Protein AF-A0A7S0S731-F1 (afdb_monomer_lite)

Radius of gyration: 17.43 Å; chains: 1; bounding box: 41×37×45 Å

Organism: NCBI:txid81844

Sequence (140 aa):
MLDVTGAACHACGELSAGKKFNRCARCKMVSYCSKDCQVRSWKSAHKAECRSNHDFRNGDLVLIHDTTDLFGSDGMTTHEFREAHHDGMAVVAMVVQEVLERSGMWLLELDHGGEWGSAKVPAGKMRRLPPQPRTFNPNP

InterPro domains:
  IPR002893 Zinc finger, MYND-type [PF01753] (9-50)
  IPR002893 Zinc finger, MYND-type [PS01360] (9-50)
  IPR002893 Zinc finger, MYND-type [PS50865] (9-50)

Secondary structure (DSSP, 8-state):
---TTSSB-TTT--B-TTPPPEEPTTT-S-EESSHHHHHHHIIIIIHHH---TT---TT-EEEEP-GGGGS-TT--S-SSHHHH-TT---EEEEEEEE-STTT-EEEEEEEETTEEEEEEEEGGGEEEPPPPPTT-----

Foldseek 3Di:
DPPVAQQAAPQPRHGCPVPDWDADPFASRHTHNDPVSVVNCCVPPCVPVGHHQLPDDAFFKKKFFQCVPQDDDPDDDDPPVVVVCPDGDIFIWGFHDDPDPPDQWTWTWGDDPNDTDITIHHSVRITTHDDDPPPDPVDD

pLDDT: mean 71.44, std 19.42, range [28.2, 96.94]

Structure (mmCIF, N/CA/C/O backbone):
data_AF-A0A7S0S731-F1
#
_entry.id   AF-A0A7S0S731-F1
#
loop_
_atom_site.group_PDB
_atom_site.id
_atom_site.type_symbol
_atom_site.label_atom_id
_atom_site.label_alt_id
_atom_site.label_comp_id
_atom_site.label_asym_id
_atom_site.label_entity_id
_atom_site.label_seq_id
_atom_site.pdbx_PDB_ins_code
_atom_site.Cartn_x
_atom_site.Cartn_y
_atom_site.Cartn_z
_atom_site.occupancy
_atom_site.B_iso_or_equiv
_atom_site.auth_seq_id
_atom_site.auth_comp_id
_atom_site.auth_asym_id
_atom_site.auth_atom_id
_atom_site.pdbx_PDB_model_num
ATOM 1 N N . MET A 1 1 ? 13.523 10.093 2.106 1.00 35.97 1 MET A N 1
ATOM 2 C CA . MET A 1 1 ? 12.659 8.944 2.468 1.00 35.97 1 MET A CA 1
ATOM 3 C C . MET A 1 1 ? 11.290 9.461 2.890 1.00 35.97 1 MET A C 1
ATOM 5 O O . MET A 1 1 ? 11.134 9.884 4.026 1.00 35.97 1 MET A O 1
ATOM 9 N N . LEU A 1 2 ? 10.310 9.490 1.986 1.00 34.84 2 LEU A N 1
ATOM 10 C CA . LEU A 1 2 ? 8.936 9.860 2.334 1.00 34.84 2 LEU A CA 1
ATOM 11 C C . LEU A 1 2 ? 8.178 8.595 2.768 1.00 34.84 2 LEU A C 1
ATOM 13 O O . LEU A 1 2 ? 7.635 7.872 1.939 1.00 34.84 2 LEU A O 1
ATOM 17 N N . ASP A 1 3 ? 8.176 8.295 4.069 1.00 39.91 3 ASP A N 1
ATOM 18 C CA . ASP A 1 3 ? 7.345 7.229 4.648 1.00 39.91 3 ASP A CA 1
ATOM 19 C C . ASP A 1 3 ? 5.921 7.771 4.891 1.00 39.91 3 ASP A C 1
ATOM 21 O O . ASP A 1 3 ? 5.531 8.118 6.005 1.00 39.91 3 ASP A O 1
ATOM 25 N N . VAL A 1 4 ? 5.135 7.911 3.817 1.00 46.47 4 VAL A N 1
ATOM 26 C CA . VAL A 1 4 ? 3.789 8.531 3.859 1.00 46.47 4 VAL A CA 1
ATOM 27 C C . VAL A 1 4 ? 2.710 7.577 4.408 1.00 46.47 4 VAL A C 1
ATOM 29 O O . VAL A 1 4 ? 1.537 7.922 4.469 1.00 46.47 4 VAL A O 1
ATOM 32 N N . THR A 1 5 ? 3.060 6.381 4.893 1.00 53.84 5 THR A N 1
ATOM 33 C CA . THR A 1 5 ? 2.052 5.399 5.362 1.00 53.84 5 THR A CA 1
ATOM 34 C C . THR A 1 5 ? 1.944 5.254 6.885 1.00 53.84 5 THR A C 1
ATOM 36 O O . THR A 1 5 ? 1.130 4.472 7.383 1.00 53.84 5 THR A O 1
ATOM 39 N N . GLY A 1 6 ? 2.713 6.029 7.658 1.00 59.03 6 GLY A N 1
ATOM 40 C CA . GLY A 1 6 ? 2.721 5.980 9.131 1.00 59.03 6 GLY A CA 1
ATOM 41 C C . GLY A 1 6 ? 2.262 7.250 9.854 1.00 59.03 6 GLY A C 1
ATOM 42 O O . GLY A 1 6 ? 2.270 7.275 11.083 1.00 59.03 6 GLY A O 1
ATOM 43 N N . ALA A 1 7 ? 1.902 8.310 9.127 1.00 77.31 7 ALA A N 1
ATOM 44 C CA . ALA A 1 7 ? 1.700 9.632 9.723 1.00 77.31 7 ALA A CA 1
ATOM 45 C C . ALA A 1 7 ? 0.316 9.829 10.360 1.00 77.31 7 ALA A C 1
ATOM 47 O O . ALA A 1 7 ? 0.195 10.630 11.282 1.00 77.31 7 ALA A O 1
ATOM 48 N N . ALA A 1 8 ? -0.710 9.101 9.902 1.00 87.50 8 ALA A N 1
ATOM 49 C CA . ALA A 1 8 ? -2.088 9.258 10.360 1.00 87.50 8 ALA A CA 1
ATOM 50 C C . ALA A 1 8 ? -2.826 7.917 10.482 1.00 87.50 8 ALA A C 1
ATOM 52 O O . ALA A 1 8 ? -2.513 6.940 9.797 1.00 87.50 8 ALA A O 1
ATOM 53 N N . CYS A 1 9 ? -3.820 7.875 11.367 1.00 90.75 9 CYS A N 1
ATOM 54 C CA . CYS A 1 9 ? -4.664 6.715 11.580 1.00 90.75 9 CYS A CA 1
ATOM 55 C C . CYS A 1 9 ? -5.673 6.631 10.439 1.00 90.75 9 CYS A C 1
ATOM 57 O O . CYS A 1 9 ? -6.479 7.537 10.247 1.00 90.75 9 CYS A O 1
ATOM 59 N N . HIS A 1 10 ? -5.692 5.511 9.726 1.00 89.62 10 HIS A N 1
ATOM 60 C CA . HIS A 1 10 ? -6.583 5.329 8.582 1.00 89.62 10 HIS A CA 1
ATOM 61 C C . HIS A 1 10 ? -8.076 5.314 8.965 1.00 89.62 10 HIS A C 1
ATOM 63 O O . HIS A 1 10 ? -8.931 5.543 8.118 1.00 89.62 10 HIS A O 1
ATOM 69 N N . ALA A 1 11 ? -8.411 5.059 10.236 1.00 91.81 11 ALA A N 1
ATOM 70 C CA . ALA A 1 11 ? -9.801 5.000 10.692 1.00 91.81 11 ALA A CA 1
ATOM 71 C C . ALA A 1 11 ? -10.346 6.330 11.237 1.00 91.81 11 ALA A C 1
ATOM 73 O O . ALA A 1 11 ? -11.531 6.602 11.075 1.00 91.81 11 ALA A O 1
ATOM 74 N N . CYS A 1 12 ? -9.522 7.117 11.936 1.00 91.56 12 CYS A N 1
ATOM 75 C CA . CYS A 1 12 ? -9.967 8.330 12.636 1.00 91.56 12 CYS A CA 1
ATOM 76 C C . CYS A 1 12 ? -9.200 9.600 12.247 1.00 91.56 12 CYS A C 1
ATOM 78 O O . CYS A 1 12 ? -9.540 10.673 12.729 1.00 91.56 12 CYS A O 1
ATOM 80 N N . GLY A 1 13 ? -8.163 9.492 11.413 1.00 90.19 13 GLY A N 1
ATOM 81 C CA . GLY A 1 13 ? -7.348 10.626 10.972 1.00 90.19 13 GLY A CA 1
ATOM 82 C C . GLY A 1 13 ? -6.350 11.150 12.007 1.00 90.19 13 GLY A C 1
ATOM 83 O O . GLY A 1 13 ? -5.590 12.057 11.688 1.00 90.19 13 GLY A O 1
ATOM 84 N N . GLU A 1 14 ? -6.307 10.587 13.222 1.00 90.75 14 GLU A N 1
ATOM 85 C CA . GLU A 1 14 ? -5.365 11.024 14.260 1.00 90.75 14 GLU A CA 1
ATOM 86 C C . GLU A 1 14 ? -3.921 10.905 13.765 1.00 90.75 14 GLU A C 1
ATOM 88 O O . GLU A 1 14 ? -3.509 9.845 13.290 1.00 90.75 14 GLU A O 1
ATOM 93 N N . LEU A 1 15 ? -3.152 11.983 13.895 1.00 89.25 15 LEU A N 1
ATOM 94 C CA . LEU A 1 15 ? -1.735 11.990 13.557 1.00 89.25 15 LEU A CA 1
ATOM 95 C C . LEU A 1 15 ? -0.943 11.171 14.576 1.00 89.25 15 LEU A C 1
ATOM 97 O O . LEU A 1 15 ? -1.227 11.207 15.772 1.00 89.25 15 LEU A O 1
ATOM 101 N N . SER A 1 16 ? 0.081 10.453 14.116 1.00 85.56 16 SER A N 1
ATOM 102 C CA . SER A 1 16 ? 0.928 9.669 15.013 1.00 85.56 16 SER A CA 1
ATOM 103 C C . SER A 1 16 ? 1.619 10.562 16.033 1.00 85.56 16 SER A C 1
ATOM 105 O O . SER A 1 16 ? 1.644 10.208 17.205 1.00 85.56 16 SER A O 1
ATOM 107 N N . ALA A 1 17 ? 2.120 11.735 15.622 1.00 85.00 17 ALA A N 1
ATOM 108 C CA . ALA A 1 17 ? 2.802 12.693 16.500 1.00 85.00 17 ALA A CA 1
ATOM 109 C C . ALA A 1 17 ? 3.850 12.012 17.413 1.00 85.00 17 ALA A C 1
ATOM 111 O O . ALA A 1 17 ? 3.949 12.299 18.602 1.00 85.00 17 ALA A O 1
ATOM 112 N N . GLY A 1 18 ? 4.588 11.037 16.863 1.00 81.00 18 GLY A N 1
ATOM 113 C CA . GLY A 1 18 ? 5.574 10.227 17.592 1.00 81.00 18 GLY A CA 1
ATOM 114 C C . GLY A 1 18 ? 5.022 8.978 18.299 1.00 81.00 18 GLY A C 1
ATOM 115 O O . GLY A 1 18 ? 5.801 8.147 18.764 1.00 81.00 18 GLY A O 1
ATOM 116 N N . LYS A 1 19 ? 3.699 8.781 18.351 1.00 84.94 19 LYS A N 1
ATOM 117 C CA . LYS A 1 19 ? 3.067 7.547 18.843 1.00 84.94 19 LYS A CA 1
ATOM 118 C C . LYS A 1 19 ? 3.295 6.396 17.865 1.00 84.94 19 LYS A C 1
ATOM 120 O O . LYS A 1 19 ? 3.235 6.555 16.646 1.00 84.94 19 LYS A O 1
ATOM 125 N N . LYS A 1 20 ? 3.485 5.194 18.410 1.00 87.69 20 LYS A N 1
ATOM 126 C CA . LYS A 1 20 ? 3.564 3.970 17.607 1.00 87.69 20 LYS A CA 1
ATOM 127 C C . LYS A 1 20 ? 2.176 3.592 17.105 1.00 87.69 20 LYS A C 1
ATOM 129 O O . LYS A 1 20 ? 1.288 3.312 17.905 1.00 87.69 20 LYS A O 1
ATOM 134 N N . PHE A 1 21 ? 2.004 3.556 15.788 1.00 92.62 21 PHE A N 1
ATOM 135 C CA . PHE A 1 21 ? 0.799 3.024 15.157 1.00 92.62 21 PHE A CA 1
ATOM 136 C C . PHE A 1 21 ? 1.019 1.591 14.684 1.00 92.62 21 PHE A C 1
ATOM 138 O O . PHE A 1 21 ? 2.114 1.207 14.272 1.00 92.62 21 PHE A O 1
ATOM 145 N N . ASN A 1 22 ? -0.052 0.806 14.714 1.00 90.88 22 ASN A N 1
ATOM 146 C CA . ASN A 1 22 ? -0.052 -0.568 14.242 1.00 90.88 22 ASN A CA 1
ATOM 147 C C . ASN A 1 22 ? -0.403 -0.596 12.757 1.00 90.88 22 ASN A C 1
ATOM 149 O O . ASN A 1 22 ? -1.490 -0.173 12.358 1.00 90.88 22 ASN A O 1
ATOM 153 N N . ARG A 1 23 ? 0.507 -1.117 11.933 1.00 91.75 23 ARG A N 1
ATOM 154 C CA . ARG A 1 23 ? 0.241 -1.352 10.511 1.00 91.75 23 ARG A CA 1
ATOM 155 C C . ARG A 1 23 ? -0.657 -2.573 10.336 1.00 91.75 23 ARG A C 1
ATOM 157 O O . ARG A 1 23 ? -0.551 -3.548 11.080 1.00 91.75 23 ARG A O 1
ATOM 164 N N . CYS A 1 24 ? -1.512 -2.553 9.317 1.00 92.75 24 CYS A N 1
ATOM 165 C CA . CYS A 1 24 ? -2.246 -3.752 8.922 1.00 92.75 24 CYS A CA 1
ATOM 166 C C . CYS A 1 24 ? -1.260 -4.875 8.565 1.00 92.75 24 CYS A C 1
ATOM 168 O O . CYS A 1 24 ? -0.438 -4.714 7.665 1.00 92.75 24 CYS A O 1
ATOM 170 N N . ALA A 1 25 ? -1.356 -6.027 9.233 1.00 91.56 25 ALA A N 1
ATOM 171 C CA . ALA A 1 25 ? -0.407 -7.127 9.051 1.00 91.56 25 ALA A CA 1
ATOM 172 C C . ALA A 1 25 ? -0.397 -7.699 7.621 1.00 91.56 25 ALA A C 1
ATOM 174 O O . ALA A 1 25 ? 0.644 -8.148 7.145 1.00 91.56 25 ALA A O 1
ATOM 175 N N . ARG A 1 26 ? -1.546 -7.658 6.927 1.00 91.56 26 ARG A N 1
ATOM 176 C CA . ARG A 1 26 ? -1.699 -8.199 5.569 1.00 91.56 26 ARG A CA 1
ATOM 177 C C . ARG A 1 26 ? -1.146 -7.256 4.507 1.00 91.56 26 ARG A C 1
ATOM 179 O O . ARG A 1 26 ? -0.295 -7.656 3.724 1.00 91.56 26 ARG A O 1
ATOM 186 N N . CYS A 1 27 ? -1.653 -6.025 4.444 1.00 90.94 27 CYS A N 1
ATOM 187 C CA . CYS A 1 27 ? -1.274 -5.105 3.373 1.00 90.94 27 CYS A CA 1
ATOM 188 C C . CYS A 1 27 ? -0.070 -4.231 3.723 1.00 90.94 27 CYS A C 1
ATOM 190 O O . CYS A 1 27 ? 0.597 -3.760 2.816 1.00 90.94 27 CYS A O 1
ATOM 192 N N . LYS A 1 28 ? 0.202 -3.983 5.010 1.00 89.31 28 LYS A N 1
ATOM 193 C CA . LYS A 1 28 ? 1.261 -3.086 5.508 1.00 89.31 28 LYS A CA 1
ATOM 194 C C . LYS A 1 28 ? 1.181 -1.628 5.010 1.00 89.31 28 LYS A C 1
ATOM 196 O O . LYS A 1 28 ? 2.096 -0.865 5.290 1.00 89.31 28 LYS A O 1
ATOM 201 N N . MET A 1 29 ? 0.098 -1.235 4.327 1.00 85.69 29 MET A N 1
ATOM 202 C CA . MET A 1 29 ? -0.069 0.090 3.698 1.00 85.69 29 MET A CA 1
ATOM 203 C C . MET A 1 29 ? -0.804 1.116 4.565 1.00 85.69 29 MET A C 1
ATOM 205 O O . MET A 1 29 ? -0.679 2.311 4.334 1.00 85.69 29 MET A O 1
ATOM 209 N N . VAL A 1 30 ? -1.611 0.662 5.524 1.00 88.81 30 VAL A N 1
ATOM 210 C CA . VAL A 1 30 ? -2.393 1.535 6.408 1.00 88.81 30 VAL A CA 1
ATOM 211 C C . VAL A 1 30 ? -1.989 1.305 7.855 1.00 88.81 30 VAL A C 1
ATOM 213 O O . VAL A 1 30 ? -1.648 0.179 8.239 1.00 88.81 30 VAL A O 1
ATOM 216 N N . SER A 1 31 ? -2.051 2.373 8.645 1.00 91.25 31 SER A N 1
ATOM 217 C CA . SER A 1 31 ? -1.671 2.396 10.055 1.00 91.25 31 SER A CA 1
ATOM 218 C C . SER A 1 31 ? -2.858 2.801 10.928 1.00 91.25 31 SER A C 1
ATOM 220 O O . SER A 1 31 ? -3.705 3.591 10.512 1.00 91.25 31 SER A O 1
ATOM 222 N N . TYR A 1 32 ? -2.918 2.268 12.146 1.00 92.75 32 TYR A N 1
ATOM 223 C CA . TYR A 1 32 ? -3.992 2.523 13.103 1.00 92.75 32 TYR A CA 1
ATOM 224 C C . TYR A 1 32 ? -3.428 2.868 14.480 1.00 92.75 32 TYR A C 1
ATOM 226 O O . TYR A 1 32 ? -2.504 2.205 14.956 1.00 92.75 32 TYR A O 1
ATOM 234 N N . CYS A 1 33 ? -4.019 3.859 15.150 1.00 94.25 33 CYS A N 1
ATOM 235 C CA . CYS A 1 33 ? -3.631 4.217 16.517 1.00 94.25 33 CYS A CA 1
ATOM 236 C C . CYS A 1 33 ? -4.044 3.155 17.552 1.00 94.25 33 CYS A C 1
ATOM 238 O O . CYS A 1 33 ? -3.422 3.050 18.605 1.00 94.25 33 CYS A O 1
ATOM 240 N N . SER A 1 34 ? -5.053 2.329 17.249 1.00 95.00 34 SER A N 1
ATOM 241 C CA . SER A 1 34 ? -5.546 1.273 18.138 1.00 95.00 34 SER A CA 1
ATOM 242 C C . SER A 1 34 ? -6.134 0.081 17.378 1.00 95.00 34 SER A C 1
ATOM 244 O O . SER A 1 34 ? -6.464 0.167 16.189 1.00 95.00 34 SER A O 1
ATOM 246 N N . LYS A 1 35 ? -6.307 -1.042 18.089 1.00 95.75 35 LYS A N 1
ATOM 247 C CA . LYS A 1 35 ? -6.993 -2.233 17.568 1.00 95.75 35 LYS A CA 1
ATOM 248 C C . LYS A 1 35 ? -8.455 -1.935 17.222 1.00 95.75 35 LYS A C 1
ATOM 250 O O . LYS A 1 35 ? -8.940 -2.409 16.198 1.00 95.75 35 LYS A O 1
ATOM 255 N N . ASP A 1 36 ? -9.138 -1.111 18.013 1.00 96.94 36 ASP A N 1
ATOM 256 C CA . ASP A 1 36 ? -10.517 -0.692 17.741 1.00 96.94 36 ASP A CA 1
ATOM 257 C C . ASP A 1 36 ? -10.641 0.074 16.423 1.00 96.94 36 ASP A C 1
ATOM 259 O O . ASP A 1 36 ? -11.526 -0.218 15.617 1.00 96.94 36 ASP A O 1
ATOM 263 N N . CYS A 1 37 ? -9.706 0.990 16.148 1.00 95.94 37 CYS A N 1
ATOM 264 C CA . CYS A 1 37 ? -9.641 1.699 14.870 1.00 95.94 37 CYS A CA 1
ATOM 265 C C . CYS A 1 37 ? -9.460 0.734 13.692 1.00 95.94 37 CYS A C 1
ATOM 267 O O . CYS A 1 37 ? -10.160 0.850 12.683 1.00 95.94 37 CYS A O 1
ATOM 269 N N . GLN A 1 38 ? -8.578 -0.258 13.837 1.00 95.12 38 GLN A N 1
ATOM 270 C CA . GLN A 1 38 ? -8.388 -1.290 12.821 1.00 95.12 38 GLN A CA 1
ATOM 271 C C . GLN A 1 38 ? -9.669 -2.102 12.584 1.00 95.12 38 GLN A C 1
ATOM 273 O O . GLN A 1 38 ? -10.074 -2.277 11.437 1.00 95.12 38 GLN A O 1
ATOM 278 N N . VAL A 1 39 ? -10.337 -2.577 13.642 1.00 96.44 39 VAL A N 1
ATOM 279 C CA . VAL A 1 39 ? -11.574 -3.374 13.529 1.00 96.44 39 VAL A CA 1
ATOM 280 C C . VAL A 1 39 ? -12.708 -2.560 12.906 1.00 96.44 39 VAL A C 1
ATOM 282 O O . VAL A 1 39 ? -13.450 -3.079 12.069 1.00 96.44 39 VAL A O 1
ATOM 285 N N . ARG A 1 40 ? -12.840 -1.284 13.278 1.00 95.56 40 ARG A N 1
ATOM 286 C CA . ARG A 1 40 ? -13.849 -0.382 12.715 1.00 95.56 40 ARG A CA 1
ATOM 287 C C . ARG A 1 40 ? -13.641 -0.182 11.217 1.00 95.56 40 ARG A C 1
ATOM 289 O O . ARG A 1 40 ? -14.565 -0.415 10.444 1.00 95.56 40 ARG A O 1
ATOM 296 N N . SER A 1 41 ? -12.419 0.175 10.819 1.00 92.75 41 SER A N 1
ATOM 297 C CA . SER A 1 41 ? -12.040 0.356 9.413 1.00 92.75 41 SER A CA 1
ATOM 298 C C . SER A 1 41 ? -12.175 -0.940 8.606 1.00 92.75 41 SER A C 1
ATOM 300 O O . SER A 1 41 ? -12.639 -0.916 7.467 1.00 92.75 41 SER A O 1
ATOM 302 N N . TRP A 1 42 ? -11.845 -2.089 9.210 1.00 94.94 42 TRP A N 1
ATOM 303 C CA . TRP A 1 42 ? -12.029 -3.407 8.599 1.00 94.94 42 TRP A CA 1
ATOM 304 C C . TRP A 1 42 ? -13.483 -3.660 8.210 1.00 94.94 42 TRP A C 1
ATOM 306 O O . TRP A 1 42 ? -13.748 -4.082 7.087 1.00 94.94 42 TRP A O 1
ATOM 316 N N . LYS A 1 43 ? -14.420 -3.380 9.122 1.00 94.69 43 LYS A N 1
ATOM 317 C CA . LYS A 1 43 ? -15.854 -3.583 8.887 1.00 94.69 43 LYS A CA 1
ATOM 318 C C . LYS A 1 43 ? -16.444 -2.578 7.898 1.00 94.69 43 LYS A C 1
ATOM 320 O O . LYS A 1 43 ? -17.366 -2.948 7.183 1.00 94.69 43 LYS A O 1
ATOM 325 N N . SER A 1 44 ? -15.948 -1.340 7.870 1.00 91.25 44 SER A N 1
ATOM 326 C CA . SER A 1 44 ? -16.528 -0.290 7.027 1.00 91.25 44 SER A CA 1
ATOM 327 C C . SER A 1 44 ? -16.111 -0.389 5.561 1.00 91.25 44 SER A C 1
ATOM 329 O O . SER A 1 44 ? -16.956 -0.219 4.692 1.00 91.25 44 SER A O 1
ATOM 331 N N . ALA A 1 45 ? -14.828 -0.641 5.279 1.00 88.56 45 ALA A N 1
ATOM 332 C CA . ALA A 1 45 ? -14.315 -0.632 3.904 1.00 88.56 45 ALA A CA 1
ATOM 333 C C . ALA A 1 45 ? -13.016 -1.429 3.714 1.00 88.56 45 ALA A C 1
ATOM 335 O O . ALA A 1 45 ? -12.855 -2.110 2.701 1.00 88.56 45 ALA A O 1
ATOM 336 N N . HIS A 1 46 ? -12.099 -1.412 4.692 1.00 91.00 46 HIS A N 1
ATOM 337 C CA . HIS A 1 46 ? -10.741 -1.918 4.479 1.00 91.00 46 HIS A CA 1
ATOM 338 C C . HIS A 1 46 ? -10.711 -3.404 4.100 1.00 91.00 46 HIS A C 1
ATOM 340 O O . HIS A 1 46 ? -9.856 -3.811 3.322 1.00 91.00 46 HIS A O 1
ATOM 346 N N . LYS A 1 47 ? -11.661 -4.224 4.574 1.00 92.19 47 LYS A N 1
ATOM 347 C CA . LYS A 1 47 ? -11.737 -5.645 4.200 1.00 92.19 47 LYS A CA 1
ATOM 348 C C . LYS A 1 47 ? -11.821 -5.866 2.684 1.00 92.19 47 LYS A C 1
ATOM 350 O O . LYS A 1 47 ? -11.213 -6.818 2.200 1.00 92.19 47 LYS A O 1
ATOM 355 N N . ALA A 1 48 ? -12.555 -5.020 1.961 1.00 88.56 48 ALA A N 1
ATOM 356 C CA . ALA A 1 48 ? -12.742 -5.154 0.515 1.00 88.56 48 ALA A CA 1
ATOM 357 C C . ALA A 1 48 ? -11.475 -4.774 -0.271 1.00 88.56 48 ALA A C 1
ATOM 359 O O . ALA A 1 48 ? -11.172 -5.375 -1.297 1.00 88.56 48 ALA A O 1
ATOM 360 N N . GLU A 1 49 ? -10.709 -3.813 0.244 1.00 85.00 49 GLU A N 1
ATOM 361 C CA . GLU A 1 49 ? -9.521 -3.259 -0.417 1.00 85.00 49 GLU A CA 1
ATOM 362 C C . GLU A 1 49 ? -8.213 -3.934 0.039 1.00 85.00 49 GLU A C 1
ATOM 364 O O . GLU A 1 49 ? -7.160 -3.792 -0.586 1.00 85.00 49 GLU A O 1
ATOM 369 N N . CYS A 1 50 ? -8.242 -4.671 1.153 1.00 90.81 50 CYS A N 1
ATOM 370 C CA . CYS A 1 50 ? -7.042 -5.219 1.768 1.00 90.81 50 CYS A CA 1
ATOM 371 C C . CYS A 1 50 ? -6.495 -6.426 0.998 1.00 90.81 50 CYS A C 1
ATOM 373 O O . CYS A 1 50 ? -7.020 -7.540 1.080 1.00 90.81 50 CYS A O 1
ATOM 375 N N . ARG A 1 51 ? -5.345 -6.226 0.352 1.00 91.00 51 ARG A N 1
ATOM 376 C CA . ARG A 1 51 ? -4.524 -7.274 -0.270 1.00 91.00 51 ARG A CA 1
ATOM 377 C C . ARG A 1 51 ? -3.041 -7.120 0.075 1.00 91.00 51 ARG A C 1
ATOM 379 O O . ARG A 1 51 ? -2.602 -6.036 0.464 1.00 91.00 51 ARG A O 1
ATOM 386 N N . SER A 1 52 ? -2.276 -8.208 -0.051 1.00 88.81 52 SER A N 1
ATOM 387 C CA . SER A 1 52 ? -0.818 -8.232 0.191 1.00 88.81 52 SER A CA 1
ATOM 388 C C . SER A 1 52 ? -0.125 -7.130 -0.604 1.00 88.81 52 SER A C 1
ATOM 390 O O . SER A 1 52 ? -0.503 -6.917 -1.744 1.00 88.81 52 SER A O 1
ATOM 392 N N . ASN A 1 53 ? 0.883 -6.441 -0.070 1.00 85.00 53 ASN A N 1
ATOM 393 C CA . ASN A 1 53 ? 1.673 -5.455 -0.833 1.00 85.00 53 ASN A CA 1
ATOM 394 C C . ASN A 1 53 ? 2.495 -6.060 -1.993 1.00 85.00 53 ASN A C 1
ATOM 396 O O . ASN A 1 53 ? 3.099 -5.300 -2.748 1.00 85.00 53 ASN A O 1
ATOM 400 N N . HIS A 1 54 ? 2.482 -7.391 -2.127 1.00 85.38 54 HIS A N 1
ATOM 401 C CA . HIS A 1 54 ? 3.049 -8.167 -3.235 1.00 85.38 54 HIS A CA 1
ATOM 402 C C . HIS A 1 54 ? 1.973 -8.815 -4.140 1.00 85.38 54 HIS A C 1
ATOM 404 O O . HIS A 1 54 ? 2.305 -9.612 -5.006 1.00 85.38 54 HIS A O 1
ATOM 410 N N . ASP A 1 55 ? 0.684 -8.520 -3.916 1.00 87.38 55 ASP A N 1
ATOM 411 C CA . ASP A 1 55 ? -0.414 -8.835 -4.850 1.00 87.38 55 ASP A CA 1
ATOM 412 C C . ASP A 1 55 ? -0.556 -7.644 -5.809 1.00 87.38 55 ASP A C 1
ATOM 414 O O . ASP A 1 55 ? -1.168 -6.626 -5.447 1.00 87.38 55 ASP A O 1
ATOM 418 N N . PHE A 1 56 ? 0.116 -7.755 -6.959 1.00 86.19 56 PHE A N 1
ATOM 419 C CA . PHE A 1 56 ? 0.128 -6.774 -8.043 1.00 86.19 56 PHE A CA 1
ATOM 420 C C . PHE A 1 56 ? -0.957 -7.107 -9.062 1.00 86.19 56 PHE A C 1
ATOM 422 O O . PHE A 1 56 ? -1.157 -8.269 -9.413 1.00 86.19 56 PHE A O 1
ATOM 429 N N . ARG A 1 57 ? -1.660 -6.082 -9.539 1.00 86.19 57 ARG A N 1
ATOM 430 C CA . ARG A 1 57 ? -2.694 -6.207 -10.571 1.00 86.19 57 ARG A CA 1
ATOM 431 C C . ARG A 1 57 ? -2.517 -5.120 -11.614 1.00 86.19 57 ARG A C 1
ATOM 433 O O . ARG A 1 57 ? -1.966 -4.066 -11.310 1.00 86.19 57 ARG A O 1
ATOM 440 N N . ASN A 1 58 ? -3.025 -5.358 -12.816 1.00 83.00 58 ASN A N 1
ATOM 441 C CA . ASN A 1 58 ? -3.038 -4.345 -13.869 1.00 83.00 58 ASN A CA 1
ATOM 442 C C . ASN A 1 58 ? -3.753 -3.077 -13.369 1.00 83.00 58 AS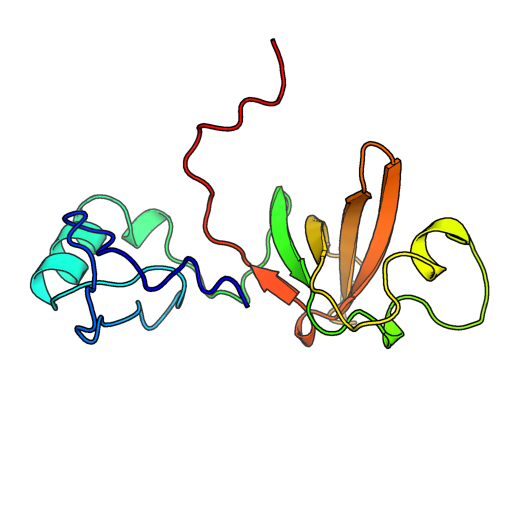N A C 1
ATOM 444 O O . ASN A 1 58 ? -4.814 -3.163 -12.743 1.00 83.00 58 ASN A O 1
ATOM 448 N N . GLY A 1 59 ? -3.150 -1.919 -13.624 1.00 80.94 59 GLY A N 1
ATOM 449 C CA . GLY A 1 59 ? -3.578 -0.613 -13.121 1.00 80.94 59 GLY A CA 1
ATOM 450 C C . GLY A 1 59 ? -3.036 -0.244 -11.735 1.00 80.94 59 GLY A C 1
ATOM 451 O O . GLY A 1 59 ? -3.285 0.865 -11.266 1.00 80.94 59 GLY A O 1
ATOM 452 N N . ASP A 1 60 ? -2.294 -1.127 -11.060 1.00 84.31 60 ASP A N 1
ATOM 453 C CA . ASP A 1 60 ? -1.686 -0.787 -9.776 1.00 84.31 60 ASP A CA 1
ATOM 454 C C . ASP A 1 60 ? -0.516 0.177 -9.953 1.00 84.31 60 ASP A C 1
ATOM 456 O O . ASP A 1 60 ? 0.385 -0.052 -10.757 1.00 84.31 60 ASP A O 1
ATOM 460 N N . LEU A 1 61 ? -0.477 1.212 -9.114 1.00 82.94 61 LEU A N 1
ATOM 461 C CA . LEU A 1 61 ? 0.725 2.012 -8.933 1.00 82.94 61 LEU A CA 1
ATOM 462 C C . LEU A 1 61 ? 1.709 1.257 -8.037 1.00 82.94 61 LEU A C 1
ATOM 464 O O . LEU A 1 61 ? 1.369 0.808 -6.933 1.00 82.94 61 LEU A O 1
ATOM 468 N N . VAL A 1 62 ? 2.949 1.142 -8.496 1.00 83.19 62 VAL A N 1
ATOM 469 C CA . VAL A 1 62 ? 4.040 0.487 -7.780 1.00 83.19 62 VAL A CA 1
ATOM 470 C C . VAL A 1 62 ? 5.207 1.438 -7.600 1.00 83.19 62 VAL A C 1
ATOM 472 O O . VAL A 1 62 ? 5.519 2.255 -8.459 1.00 83.19 62 VAL A O 1
ATOM 475 N N . LEU A 1 63 ? 5.857 1.310 -6.452 1.00 82.12 63 LEU A N 1
ATOM 476 C CA . LEU A 1 63 ? 7.150 1.906 -6.193 1.00 82.12 63 LEU A CA 1
ATOM 477 C C . LEU A 1 63 ? 8.222 0.873 -6.522 1.00 82.12 63 LEU A C 1
ATOM 479 O O . LEU A 1 63 ? 8.249 -0.205 -5.916 1.00 82.12 63 LEU A O 1
ATOM 483 N N . ILE A 1 64 ? 9.112 1.224 -7.438 1.00 81.44 64 ILE A N 1
ATOM 484 C CA . ILE A 1 64 ? 10.297 0.443 -7.760 1.00 81.44 64 ILE A CA 1
ATOM 485 C C . ILE A 1 64 ? 11.435 0.957 -6.887 1.00 81.44 64 ILE A C 1
ATOM 487 O O . ILE A 1 64 ? 11.755 2.145 -6.919 1.00 81.44 64 ILE A O 1
ATOM 491 N N . HIS A 1 65 ? 12.028 0.079 -6.084 1.00 72.31 65 HIS A N 1
ATOM 492 C CA . HIS A 1 65 ? 13.240 0.400 -5.335 1.00 72.31 65 HIS A CA 1
ATOM 493 C C . HIS A 1 65 ? 14.465 -0.164 -6.050 1.00 72.31 65 HIS A C 1
ATOM 495 O O . HIS A 1 65 ? 14.376 -1.227 -6.660 1.00 72.31 65 HIS A O 1
ATOM 501 N N . ASP A 1 66 ? 15.605 0.515 -5.908 1.00 67.69 66 ASP A N 1
ATOM 502 C CA . ASP A 1 66 ? 16.893 0.052 -6.435 1.00 67.69 66 ASP A CA 1
ATOM 503 C C . ASP A 1 66 ? 16.850 -0.246 -7.947 1.00 67.69 66 ASP A C 1
ATOM 505 O O . ASP A 1 66 ? 16.890 -1.391 -8.421 1.00 67.69 66 ASP A O 1
ATOM 509 N N . THR A 1 67 ? 16.692 0.839 -8.709 1.00 64.19 67 THR A N 1
ATOM 510 C CA . THR A 1 67 ? 16.524 0.833 -10.168 1.00 64.19 67 THR A CA 1
ATOM 511 C C . THR A 1 67 ? 17.838 0.698 -10.934 1.00 64.19 67 THR A C 1
ATOM 513 O O . THR A 1 67 ? 17.818 0.708 -12.160 1.00 64.19 67 THR A O 1
ATOM 516 N N . THR A 1 68 ? 18.966 0.571 -10.233 1.00 63.94 68 THR A N 1
ATOM 517 C CA . THR A 1 68 ? 20.320 0.534 -10.806 1.00 63.94 68 THR A CA 1
ATOM 518 C C . THR A 1 68 ? 20.474 -0.565 -11.865 1.00 63.94 68 THR A C 1
ATOM 520 O O . THR A 1 68 ? 20.969 -0.294 -12.953 1.00 63.94 68 THR A O 1
ATOM 523 N N . ASP A 1 69 ? 19.947 -1.768 -11.607 1.00 59.94 69 ASP A N 1
ATOM 524 C CA . ASP A 1 69 ? 20.050 -2.903 -12.544 1.00 59.94 69 ASP A CA 1
ATOM 525 C C . ASP A 1 69 ? 18.934 -2.980 -13.599 1.00 59.94 69 ASP A C 1
ATOM 527 O O . ASP A 1 69 ? 18.940 -3.886 -14.430 1.00 59.94 69 ASP A O 1
ATOM 531 N N . LEU A 1 70 ? 17.921 -2.104 -13.550 1.00 59.59 70 LEU A N 1
ATOM 532 C CA . LEU A 1 70 ? 16.838 -2.141 -14.548 1.00 59.59 70 LEU A CA 1
ATOM 533 C C . LEU A 1 70 ? 17.277 -1.571 -15.899 1.00 59.59 70 LEU A C 1
ATOM 535 O O . LEU A 1 70 ? 16.652 -1.854 -16.917 1.00 59.59 70 LEU A O 1
ATOM 539 N N . PHE A 1 71 ? 18.373 -0.816 -15.904 1.00 57.34 71 PHE A N 1
ATOM 540 C CA . PHE A 1 71 ? 18.912 -0.127 -17.067 1.00 57.34 71 PHE A CA 1
ATOM 541 C C . PHE A 1 71 ? 20.335 -0.637 -17.347 1.00 57.34 71 PHE A C 1
ATOM 543 O O . PHE A 1 71 ? 21.320 0.084 -17.207 1.00 57.34 71 PHE A O 1
ATOM 550 N N . GLY A 1 72 ? 20.445 -1.931 -17.669 1.00 44.97 72 GLY A N 1
ATOM 551 C CA . GLY A 1 72 ? 21.703 -2.586 -18.039 1.00 44.97 72 GLY A CA 1
ATOM 552 C C . GLY A 1 72 ? 22.306 -2.045 -19.346 1.00 44.97 72 GLY A C 1
ATOM 553 O O . GLY A 1 72 ? 21.606 -1.499 -20.195 1.00 44.97 72 GLY A O 1
ATOM 554 N N . SER A 1 73 ? 23.620 -2.219 -19.499 1.00 48.94 73 SER A N 1
ATOM 555 C CA . SER A 1 73 ? 24.539 -1.616 -20.485 1.00 48.94 73 SER A CA 1
ATOM 556 C C . SER A 1 73 ? 24.257 -1.840 -21.979 1.00 48.94 73 SER A C 1
ATOM 558 O O . SER A 1 73 ? 25.011 -1.336 -22.811 1.00 48.94 73 SER A O 1
ATOM 560 N N . ASP A 1 74 ? 23.191 -2.550 -22.343 1.00 45.00 74 ASP A N 1
ATOM 561 C CA . ASP A 1 74 ? 23.044 -3.151 -23.674 1.00 45.00 74 ASP A CA 1
ATOM 562 C C . ASP A 1 74 ? 22.005 -2.427 -24.551 1.00 45.00 74 ASP A C 1
ATOM 564 O O . ASP A 1 74 ? 21.554 -2.954 -25.561 1.00 45.00 74 ASP A O 1
ATOM 568 N N . GLY A 1 75 ? 21.657 -1.189 -24.184 1.00 46.44 75 GLY A N 1
ATOM 569 C CA . GLY A 1 75 ? 21.180 -0.165 -25.113 1.00 46.44 75 GLY A CA 1
ATOM 570 C C . GLY A 1 75 ? 19.903 -0.478 -25.900 1.00 46.44 75 GLY A C 1
ATOM 571 O O . GLY A 1 75 ? 19.963 -0.870 -27.060 1.00 46.44 75 GLY A O 1
ATOM 572 N N . MET A 1 76 ? 18.752 -0.096 -25.343 1.00 38.81 76 MET A N 1
ATOM 573 C CA . MET A 1 76 ? 17.709 0.554 -26.144 1.00 38.81 76 MET A CA 1
ATOM 574 C C . MET A 1 76 ? 16.905 1.524 -25.265 1.00 38.81 76 MET A C 1
ATOM 576 O O . MET A 1 76 ? 16.280 1.117 -24.293 1.00 38.81 76 MET A O 1
ATOM 580 N N . THR A 1 77 ? 17.006 2.808 -25.628 1.00 41.69 77 THR A N 1
ATOM 581 C CA . THR A 1 77 ? 16.284 4.007 -25.153 1.00 41.69 77 THR A CA 1
ATOM 582 C C . THR A 1 77 ? 16.149 4.202 -23.644 1.00 41.69 77 THR A C 1
ATOM 584 O O . THR A 1 77 ? 15.189 3.742 -23.043 1.00 41.69 77 THR A O 1
ATOM 587 N N . THR A 1 78 ? 17.077 4.985 -23.087 1.00 39.09 78 THR A N 1
ATOM 588 C CA . THR A 1 78 ? 16.785 6.273 -22.423 1.00 39.09 78 THR A CA 1
ATOM 589 C C . THR A 1 78 ? 18.117 6.889 -21.990 1.00 39.09 78 THR A C 1
ATOM 591 O O . THR A 1 78 ? 18.575 6.707 -20.863 1.00 39.09 78 THR A O 1
ATOM 594 N N . HIS A 1 79 ? 18.786 7.589 -22.909 1.00 40.41 79 HIS A N 1
ATOM 595 C CA . HIS A 1 79 ? 20.006 8.331 -22.573 1.00 40.41 79 HIS A CA 1
ATOM 596 C C . HIS A 1 79 ? 19.696 9.507 -21.618 1.00 40.41 79 HIS A C 1
ATOM 598 O O . HIS A 1 79 ? 20.550 9.889 -20.828 1.00 40.41 79 HIS A O 1
ATOM 604 N N . GLU A 1 80 ? 18.446 9.986 -21.593 1.00 41.44 80 GLU A N 1
ATOM 605 C CA . GLU A 1 80 ? 17.949 11.022 -20.670 1.00 41.44 80 GLU A CA 1
ATOM 606 C C . GLU A 1 80 ? 17.591 10.488 -19.268 1.00 41.44 80 GLU A C 1
ATOM 608 O O . GLU A 1 80 ? 17.688 11.223 -18.289 1.00 41.44 80 GLU A O 1
ATOM 613 N N . PHE A 1 81 ? 17.305 9.186 -19.110 1.00 41.91 81 PHE A N 1
ATOM 614 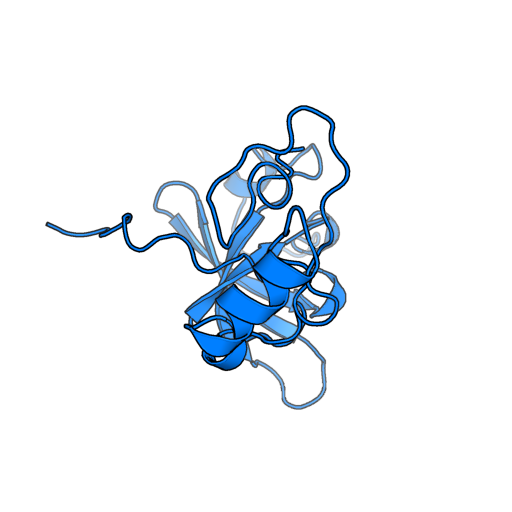C CA . PHE A 1 81 ? 17.149 8.574 -17.775 1.00 41.91 81 PHE A CA 1
ATOM 615 C C . PHE A 1 81 ? 18.491 8.403 -17.050 1.00 41.91 81 PHE A C 1
ATOM 617 O O . PHE A 1 81 ? 18.526 8.174 -15.846 1.00 41.91 81 PHE A O 1
ATOM 624 N N . ARG A 1 82 ? 19.635 8.484 -17.733 1.00 43.00 82 ARG A N 1
ATOM 625 C CA . ARG A 1 82 ? 20.925 8.272 -17.063 1.00 43.00 82 ARG A CA 1
ATOM 626 C C . ARG A 1 82 ? 21.325 9.458 -16.178 1.00 43.00 82 ARG A C 1
ATOM 628 O O . ARG A 1 82 ? 21.983 9.250 -15.164 1.00 43.00 82 ARG A O 1
ATOM 635 N N . GLU A 1 83 ? 20.896 10.676 -16.510 1.00 40.91 83 GLU A N 1
ATOM 636 C CA . GLU A 1 83 ? 21.327 11.894 -15.806 1.00 40.91 83 GLU A CA 1
ATOM 637 C C . GLU A 1 83 ? 20.463 12.249 -14.579 1.00 40.91 83 GLU A C 1
ATOM 639 O O . GLU A 1 83 ? 20.967 12.884 -13.656 1.00 40.91 83 GLU A O 1
ATOM 644 N N . ALA A 1 84 ? 19.218 11.761 -14.480 1.00 44.84 84 ALA A N 1
ATOM 645 C CA . ALA A 1 84 ? 18.364 11.981 -13.300 1.00 44.84 84 ALA A CA 1
ATOM 646 C C . ALA A 1 84 ? 18.486 10.894 -12.203 1.00 44.84 84 ALA A C 1
ATOM 648 O O . ALA A 1 84 ? 18.036 11.097 -11.074 1.00 44.84 84 ALA A O 1
ATOM 649 N N . HIS A 1 85 ? 19.095 9.738 -12.505 1.00 49.00 85 HIS A N 1
ATOM 650 C CA . HIS A 1 85 ? 18.978 8.509 -11.698 1.00 49.00 85 HIS A CA 1
ATOM 651 C C . HIS A 1 85 ? 20.279 8.035 -11.020 1.00 49.00 85 HIS A C 1
ATOM 653 O O . HIS A 1 85 ? 20.335 6.917 -10.504 1.00 49.00 85 HIS A O 1
ATOM 659 N N . HIS A 1 86 ? 21.312 8.879 -10.963 1.00 44.12 86 HIS A N 1
ATOM 660 C CA . HIS A 1 86 ? 22.637 8.514 -10.440 1.00 44.12 86 HIS A CA 1
ATOM 661 C C . HIS A 1 86 ? 22.706 8.226 -8.918 1.00 44.12 86 HIS A C 1
ATOM 663 O O . HIS A 1 86 ? 23.773 7.864 -8.436 1.00 44.12 86 HIS A O 1
ATOM 669 N N . ASP A 1 87 ? 21.585 8.301 -8.185 1.00 47.75 87 ASP A N 1
ATOM 670 C CA . ASP A 1 87 ? 21.523 8.173 -6.714 1.00 47.75 87 ASP A CA 1
ATOM 671 C C . ASP A 1 87 ? 20.463 7.172 -6.189 1.00 47.75 87 ASP A C 1
ATOM 673 O O . ASP A 1 87 ? 19.959 7.300 -5.072 1.00 47.75 87 ASP A O 1
ATOM 677 N N . GLY A 1 88 ? 20.078 6.151 -6.968 1.00 51.72 88 GLY A N 1
ATOM 678 C CA . GLY A 1 88 ? 19.256 5.044 -6.437 1.00 51.72 88 GLY A CA 1
ATOM 679 C C . GLY A 1 88 ? 17.854 5.452 -5.945 1.00 51.72 88 GLY A C 1
ATOM 680 O O . GLY A 1 88 ? 17.296 4.831 -5.034 1.00 51.72 88 GLY A O 1
ATOM 681 N N . MET A 1 89 ? 17.281 6.510 -6.525 1.00 57.50 89 MET A N 1
ATOM 682 C CA . MET A 1 89 ? 15.942 7.005 -6.189 1.00 57.50 89 MET A CA 1
ATOM 683 C C . MET A 1 89 ? 14.848 6.027 -6.642 1.00 57.50 89 MET A C 1
ATOM 685 O O . MET A 1 89 ? 14.954 5.361 -7.670 1.00 57.50 89 MET A O 1
ATOM 689 N N . ALA A 1 90 ? 13.776 5.946 -5.854 1.00 63.62 90 ALA A N 1
ATOM 690 C CA . ALA A 1 90 ? 12.632 5.098 -6.158 1.00 63.62 90 ALA A CA 1
ATOM 691 C C . ALA A 1 90 ? 11.727 5.741 -7.222 1.00 63.62 90 ALA A C 1
ATOM 693 O O . ALA A 1 90 ? 11.431 6.931 -7.132 1.00 63.62 90 ALA A O 1
ATOM 694 N N . VAL A 1 91 ? 11.253 4.948 -8.186 1.00 69.75 91 VAL A N 1
ATOM 695 C CA . VAL A 1 91 ? 10.397 5.414 -9.293 1.00 69.75 91 VAL A CA 1
ATOM 696 C C . VAL A 1 91 ? 8.972 4.904 -9.099 1.00 69.75 91 VAL A C 1
ATOM 698 O O . VAL A 1 91 ? 8.773 3.769 -8.656 1.00 69.75 91 VAL A O 1
ATOM 701 N N . VAL A 1 92 ? 7.979 5.743 -9.403 1.00 71.12 92 VAL A N 1
ATOM 702 C CA . VAL A 1 92 ? 6.571 5.329 -9.461 1.00 71.12 92 VAL A CA 1
ATOM 703 C C . VAL A 1 92 ? 6.263 4.857 -10.876 1.00 71.12 92 VAL A C 1
ATOM 705 O O . VAL A 1 92 ? 6.575 5.545 -11.839 1.00 71.12 92 VAL A O 1
ATOM 708 N N . ALA A 1 93 ? 5.653 3.685 -10.988 1.00 77.62 93 ALA A N 1
ATOM 709 C CA . ALA A 1 93 ? 5.276 3.085 -12.259 1.00 77.62 93 ALA A CA 1
ATOM 710 C C . ALA A 1 93 ? 3.862 2.513 -12.178 1.00 77.62 93 ALA A C 1
ATOM 712 O O . ALA A 1 93 ? 3.380 2.192 -11.087 1.00 77.62 93 ALA A O 1
ATOM 713 N N . MET A 1 94 ? 3.216 2.338 -13.325 1.00 79.44 94 MET A N 1
ATOM 714 C CA . MET A 1 94 ? 1.934 1.648 -13.426 1.00 79.44 94 MET A CA 1
ATOM 715 C C . MET A 1 94 ? 2.145 0.221 -13.930 1.00 79.44 94 MET A C 1
ATOM 717 O O . MET A 1 94 ? 2.841 -0.009 -14.917 1.00 79.44 94 MET A O 1
ATOM 721 N N . VAL A 1 95 ? 1.534 -0.751 -13.254 1.00 78.12 95 VAL A N 1
ATOM 722 C CA . VAL A 1 95 ? 1.500 -2.143 -13.712 1.00 78.12 95 VAL A CA 1
ATOM 723 C C . VAL A 1 95 ? 0.580 -2.239 -14.919 1.00 78.12 95 VAL A C 1
ATOM 725 O O . VAL A 1 95 ? -0.613 -1.964 -14.809 1.00 78.12 95 VAL A O 1
ATOM 728 N N . VAL A 1 96 ? 1.118 -2.669 -16.056 1.00 73.81 96 VAL A N 1
ATOM 729 C CA . VAL A 1 96 ? 0.347 -2.796 -17.300 1.00 73.81 96 VAL A CA 1
ATOM 730 C C . VAL A 1 96 ? -0.149 -4.223 -17.465 1.00 73.81 96 VAL A C 1
ATOM 732 O O . VAL A 1 96 ? -1.346 -4.455 -17.620 1.00 73.81 96 VAL A O 1
ATOM 735 N N . GLN A 1 97 ? 0.774 -5.185 -17.405 1.00 68.25 97 GLN A N 1
ATOM 736 C CA . GLN A 1 97 ? 0.479 -6.608 -17.551 1.00 68.25 97 GLN A CA 1
ATOM 737 C C . GLN A 1 97 ? 1.543 -7.478 -16.873 1.00 68.25 97 GLN A C 1
ATOM 739 O O . GLN A 1 97 ? 2.731 -7.140 -16.841 1.00 68.25 97 GLN A O 1
ATOM 744 N N . GLU A 1 98 ? 1.118 -8.631 -16.361 1.00 62.84 98 GLU A N 1
ATOM 745 C CA . GLU A 1 98 ? 2.027 -9.733 -16.052 1.00 62.84 98 GLU A CA 1
ATOM 746 C C . GLU A 1 98 ? 2.586 -10.258 -17.378 1.00 62.84 98 GLU A C 1
ATOM 748 O O . GLU A 1 98 ? 1.833 -10.694 -18.248 1.00 62.84 98 GLU A O 1
ATOM 753 N N . VAL A 1 99 ? 3.901 -10.165 -17.574 1.00 60.41 99 VAL A N 1
ATOM 754 C CA . VAL A 1 99 ? 4.544 -10.643 -18.804 1.00 60.41 99 VAL A CA 1
ATOM 755 C C . VAL A 1 99 ? 5.465 -11.783 -18.442 1.00 60.41 99 VAL A C 1
ATOM 757 O O . VAL A 1 99 ? 6.289 -11.653 -17.544 1.00 60.41 99 VAL A O 1
ATOM 760 N N . LEU A 1 100 ? 5.355 -12.856 -19.223 1.00 52.38 100 LEU A N 1
ATOM 761 C CA . LEU A 1 100 ? 5.970 -14.162 -19.014 1.00 52.38 100 LEU A CA 1
ATOM 762 C C . LEU A 1 100 ? 5.320 -14.958 -17.886 1.00 52.38 100 LEU A C 1
ATOM 764 O O . LEU A 1 100 ? 5.747 -14.933 -16.729 1.00 52.38 100 LEU A O 1
ATOM 768 N N . GLU A 1 101 ? 4.366 -15.791 -18.296 1.00 47.81 101 GLU A N 1
ATOM 769 C CA . GLU A 1 101 ? 4.057 -17.043 -17.623 1.00 47.81 101 GLU A CA 1
ATOM 770 C C . GLU A 1 101 ? 5.392 -17.731 -17.261 1.00 47.81 101 GLU A C 1
ATOM 772 O O . GLU A 1 101 ? 6.065 -18.287 -18.128 1.00 47.81 101 GLU A O 1
ATOM 777 N N . ARG A 1 102 ? 5.769 -17.686 -15.969 1.00 53.47 102 ARG A N 1
ATOM 778 C CA . ARG A 1 102 ? 6.866 -18.424 -15.288 1.00 53.47 102 ARG A CA 1
ATOM 779 C C . ARG A 1 102 ? 8.180 -17.697 -14.944 1.00 53.47 102 ARG A C 1
ATOM 781 O O . ARG A 1 102 ? 9.028 -18.356 -14.346 1.00 53.47 102 ARG A O 1
ATOM 788 N N . SER A 1 103 ? 8.374 -16.395 -15.192 1.00 58.78 103 SER A N 1
ATOM 789 C CA . SER A 1 103 ? 9.635 -15.717 -14.787 1.00 58.78 103 SER A CA 1
ATOM 790 C C . SER A 1 103 ? 9.524 -14.692 -13.649 1.00 58.78 103 SER A C 1
ATOM 792 O O . SER A 1 103 ? 10.536 -14.102 -13.277 1.00 58.78 103 SER A O 1
ATOM 794 N N . GLY A 1 104 ? 8.333 -14.451 -13.082 1.00 70.31 104 GLY A N 1
ATOM 795 C CA . GLY A 1 104 ? 8.158 -13.510 -11.959 1.00 70.31 104 GLY A CA 1
ATOM 796 C C . GLY A 1 104 ? 8.473 -12.045 -12.305 1.00 70.31 104 GLY A C 1
ATOM 797 O O . GLY A 1 104 ? 8.856 -11.269 -11.423 1.00 70.31 104 GLY A O 1
ATOM 798 N N . MET A 1 105 ? 8.341 -11.682 -13.586 1.00 78.50 105 MET A N 1
ATOM 799 C CA . MET A 1 105 ? 8.574 -10.338 -14.115 1.00 78.50 105 MET A CA 1
ATOM 800 C C . MET A 1 105 ? 7.251 -9.660 -14.482 1.00 78.50 105 MET A C 1
ATOM 802 O O . MET A 1 105 ? 6.294 -10.314 -14.879 1.00 78.50 105 MET A O 1
ATOM 806 N N . TRP A 1 106 ? 7.215 -8.337 -14.372 1.00 80.75 106 TRP A N 1
ATOM 807 C CA . TRP A 1 106 ? 6.058 -7.510 -14.707 1.00 80.75 106 TRP A CA 1
ATOM 808 C C . TRP A 1 106 ? 6.450 -6.464 -15.735 1.00 80.75 106 TRP A C 1
ATOM 810 O O . TRP A 1 106 ? 7.548 -5.915 -15.649 1.00 80.75 106 TRP A O 1
ATOM 820 N N . LEU A 1 107 ? 5.563 -6.182 -16.689 1.00 79.00 107 LEU A N 1
ATOM 821 C CA . LEU A 1 107 ? 5.730 -5.044 -17.584 1.00 79.00 107 LEU A CA 1
ATOM 822 C C . LEU A 1 107 ? 5.067 -3.823 -16.963 1.00 79.00 107 LEU A C 1
ATOM 824 O O . LEU A 1 107 ? 3.876 -3.839 -16.633 1.00 79.00 107 LEU A O 1
ATOM 828 N N . LEU A 1 108 ? 5.866 -2.779 -16.819 1.00 78.62 108 LEU A N 1
ATOM 829 C CA . LEU A 1 108 ? 5.457 -1.517 -16.239 1.00 78.62 108 LEU A CA 1
ATOM 830 C C . LEU A 1 108 ? 5.550 -0.415 -17.282 1.00 78.62 108 LEU A C 1
ATOM 832 O O . LEU A 1 108 ? 6.478 -0.419 -18.090 1.00 78.62 108 LEU A O 1
ATOM 836 N N . GLU A 1 109 ? 4.630 0.535 -17.196 1.00 77.75 109 GLU A N 1
ATOM 837 C CA . GLU A 1 109 ? 4.723 1.834 -17.850 1.00 77.75 109 GLU A CA 1
ATOM 838 C C . GLU A 1 109 ? 5.245 2.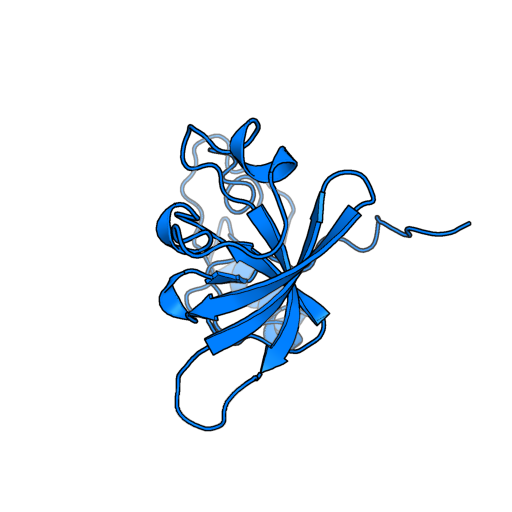856 -16.841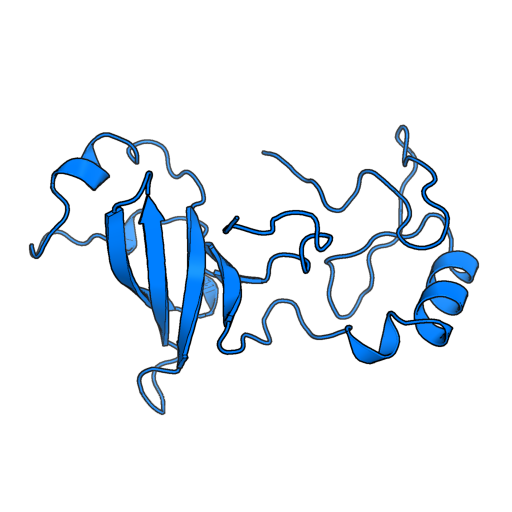 1.00 77.75 109 GLU A C 1
ATOM 840 O O . GLU A 1 109 ? 4.771 2.950 -15.703 1.00 77.75 109 GLU A O 1
ATOM 845 N N . LEU A 1 110 ? 6.272 3.581 -17.261 1.00 67.06 110 LEU A N 1
ATOM 846 C CA . LEU A 1 110 ? 6.956 4.618 -16.508 1.00 67.06 110 LEU A CA 1
ATOM 847 C C . LEU A 1 110 ? 6.558 5.961 -17.119 1.00 67.06 110 LEU A C 1
ATOM 849 O O . LEU A 1 110 ? 6.714 6.129 -18.325 1.00 67.06 110 LEU A O 1
ATOM 853 N N . ASP A 1 111 ? 6.068 6.884 -16.292 1.00 61.19 111 ASP A N 1
ATOM 854 C CA . ASP A 1 111 ? 5.887 8.293 -16.655 1.00 61.19 111 ASP A CA 1
ATOM 855 C C . ASP A 1 111 ? 7.000 9.110 -15.993 1.00 61.19 111 ASP A C 1
ATOM 857 O O . ASP A 1 111 ? 7.149 9.099 -14.766 1.00 61.19 111 ASP A O 1
ATOM 861 N N . HIS A 1 112 ? 7.790 9.805 -16.808 1.00 53.69 112 HIS A N 1
ATOM 862 C CA . HIS A 1 112 ? 8.791 10.753 -16.339 1.00 53.69 112 HIS A CA 1
ATOM 863 C C . HIS A 1 112 ? 8.586 12.101 -17.030 1.00 53.69 112 HIS A C 1
ATOM 865 O O . HIS A 1 112 ? 9.137 12.370 -18.093 1.00 53.69 112 HIS A O 1
ATOM 871 N N . GLY A 1 113 ? 7.775 12.968 -16.421 1.00 51.78 113 GLY A N 1
ATOM 872 C CA . GLY A 1 113 ? 7.560 14.320 -16.940 1.00 51.78 113 GLY A CA 1
ATOM 873 C C . GLY A 1 113 ? 6.836 14.361 -18.290 1.00 51.78 113 GLY A C 1
ATOM 874 O O . GLY A 1 113 ? 7.044 15.310 -19.042 1.00 51.78 113 GLY A O 1
ATOM 875 N N . GLY A 1 114 ? 5.991 13.366 -18.591 1.00 51.50 114 GLY A N 1
ATOM 876 C CA . GLY A 1 114 ? 5.228 13.278 -19.839 1.00 51.50 114 GLY A CA 1
ATOM 877 C C . GLY A 1 114 ? 5.806 12.316 -20.878 1.00 51.50 114 GLY A C 1
ATOM 878 O O . GLY A 1 114 ? 5.173 12.101 -21.913 1.00 51.50 114 GLY A O 1
ATOM 879 N N . GLU A 1 115 ? 6.965 11.712 -20.613 1.00 53.06 115 GLU A N 1
ATOM 880 C CA . GLU A 1 115 ? 7.548 10.668 -21.456 1.00 53.06 115 GLU A CA 1
ATOM 881 C C . GLU A 1 115 ? 7.181 9.274 -20.942 1.00 53.06 115 GLU A C 1
ATOM 883 O O . GLU A 1 115 ? 7.405 8.952 -19.773 1.00 53.06 115 GLU A O 1
ATOM 888 N N . TRP A 1 116 ? 6.633 8.445 -21.835 1.00 62.28 116 TRP A N 1
ATOM 889 C CA . TRP A 1 116 ? 6.166 7.095 -21.526 1.00 62.28 116 TRP A CA 1
ATOM 890 C C . TRP A 1 116 ? 7.171 6.048 -22.008 1.00 62.28 116 TRP A C 1
ATOM 892 O O . TRP A 1 116 ? 7.470 5.964 -23.200 1.00 62.28 116 TRP A O 1
ATOM 902 N N . GLY A 1 117 ? 7.667 5.223 -21.085 1.00 67.88 117 GLY A N 1
ATOM 903 C CA . GLY A 1 117 ? 8.570 4.106 -21.377 1.00 67.88 117 GLY A CA 1
ATOM 904 C C . GLY A 1 117 ? 8.093 2.800 -20.747 1.00 67.88 117 GL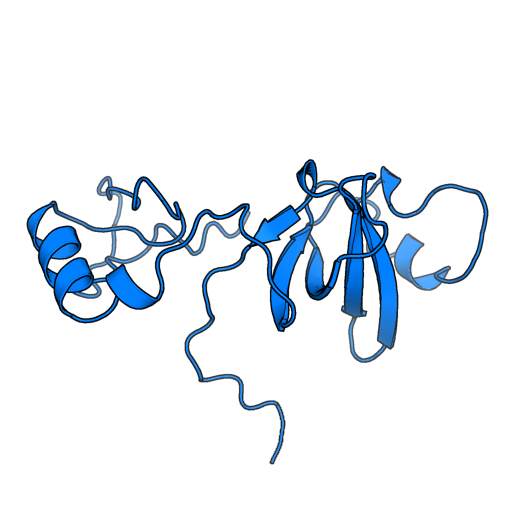Y A C 1
ATOM 905 O O . GLY A 1 117 ? 7.398 2.813 -19.733 1.00 67.88 117 GLY A O 1
ATOM 906 N N . SER A 1 118 ? 8.475 1.657 -21.325 1.00 72.88 118 SER A N 1
ATOM 907 C CA . SER A 1 118 ? 8.108 0.338 -20.795 1.00 72.88 118 SER A CA 1
ATOM 908 C C . SER A 1 118 ? 9.318 -0.428 -20.261 1.00 72.88 118 SER A C 1
ATOM 910 O O . SER A 1 118 ? 10.318 -0.547 -20.969 1.00 72.88 118 SER A O 1
ATOM 912 N N . ALA A 1 119 ? 9.217 -1.012 -19.064 1.00 76.25 119 ALA A N 1
ATOM 913 C CA . ALA A 1 119 ? 10.294 -1.796 -18.453 1.00 76.25 119 ALA A CA 1
ATOM 914 C C . ALA A 1 119 ? 9.795 -3.131 -17.886 1.00 76.25 119 ALA A C 1
ATOM 916 O O . ALA A 1 119 ? 8.695 -3.219 -17.339 1.00 76.25 119 ALA A O 1
ATOM 917 N N . LYS A 1 120 ? 10.628 -4.177 -17.985 1.00 80.25 120 LYS A N 1
ATOM 918 C CA . LYS A 1 120 ? 10.395 -5.463 -17.311 1.00 80.25 120 LYS A CA 1
ATOM 919 C C . LYS A 1 120 ? 11.057 -5.445 -15.940 1.00 80.25 120 LYS A C 1
ATOM 921 O O . LYS A 1 120 ? 12.268 -5.275 -15.846 1.00 80.25 120 LYS A O 1
ATOM 926 N N . VAL A 1 121 ? 10.275 -5.654 -14.885 1.00 78.38 121 VAL A N 1
ATOM 927 C CA . VAL A 1 121 ? 10.748 -5.535 -13.500 1.00 78.38 121 VAL A CA 1
ATOM 928 C C . VAL A 1 121 ? 10.416 -6.799 -12.701 1.00 78.38 121 VAL A C 1
ATOM 930 O O . VAL A 1 121 ? 9.272 -7.257 -12.735 1.00 78.38 121 VAL A O 1
ATOM 933 N N . PRO A 1 122 ? 11.370 -7.390 -11.956 1.00 81.69 122 PRO A N 1
ATOM 934 C CA . PRO A 1 122 ? 11.089 -8.512 -11.062 1.00 81.69 122 PRO A CA 1
ATOM 935 C C . PRO A 1 122 ? 10.173 -8.113 -9.898 1.00 81.69 122 PRO A C 1
ATOM 937 O O . PRO A 1 122 ? 10.387 -7.074 -9.272 1.00 81.69 122 PRO A O 1
ATOM 940 N N . ALA A 1 123 ? 9.227 -8.982 -9.520 1.00 81.25 123 ALA A N 1
ATOM 941 C CA . ALA A 1 123 ? 8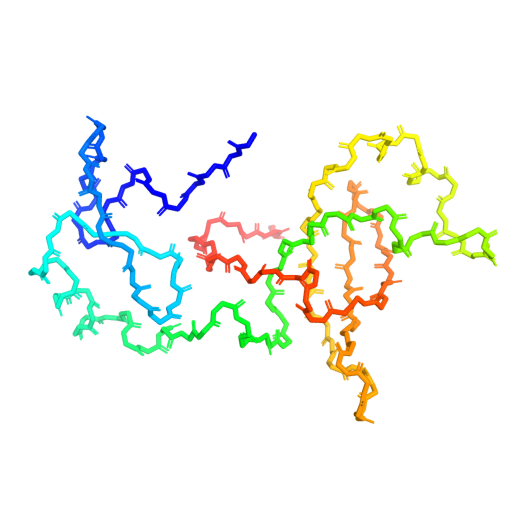.304 -8.774 -8.388 1.00 81.25 123 ALA A CA 1
ATOM 942 C C . ALA A 1 123 ? 8.996 -8.348 -7.077 1.00 81.25 123 ALA A C 1
ATOM 944 O O . ALA A 1 123 ? 8.459 -7.543 -6.318 1.00 81.25 123 ALA A O 1
ATOM 945 N N . GLY A 1 124 ? 10.208 -8.855 -6.826 1.00 83.25 124 GLY A N 1
ATOM 946 C CA . GLY A 1 124 ? 11.000 -8.529 -5.636 1.00 83.25 124 GLY A CA 1
ATOM 947 C C . GLY A 1 124 ? 11.530 -7.092 -5.579 1.00 83.25 124 GLY A C 1
ATOM 948 O O . GLY A 1 124 ? 11.911 -6.653 -4.498 1.00 83.25 124 GLY A O 1
ATOM 949 N N . LYS A 1 125 ? 11.541 -6.360 -6.703 1.00 81.94 125 LYS A N 1
ATOM 950 C CA . LYS A 1 125 ? 11.951 -4.944 -6.775 1.00 81.94 125 LYS A CA 1
ATOM 951 C C . LYS A 1 125 ? 10.781 -3.961 -6.660 1.00 81.94 125 LYS A C 1
ATOM 953 O O . LYS A 1 125 ? 10.985 -2.747 -6.642 1.00 81.94 125 LYS A O 1
ATOM 958 N N . MET A 1 126 ? 9.552 -4.472 -6.590 1.00 83.88 126 MET A N 1
ATOM 959 C CA . MET A 1 126 ? 8.332 -3.674 -6.577 1.00 83.88 126 MET A CA 1
ATOM 960 C C . MET A 1 126 ? 7.635 -3.733 -5.224 1.00 83.88 126 MET A C 1
ATOM 962 O O . MET A 1 126 ? 7.604 -4.757 -4.538 1.00 83.88 126 MET A O 1
ATOM 966 N N . ARG A 1 127 ? 6.992 -2.627 -4.857 1.00 85.56 127 ARG A N 1
ATOM 967 C CA . ARG A 1 127 ? 6.017 -2.580 -3.765 1.00 85.56 127 ARG A CA 1
ATOM 968 C C . ARG A 1 127 ? 4.791 -1.821 -4.222 1.00 85.56 127 ARG A C 1
ATOM 970 O O . ARG A 1 127 ? 4.917 -0.716 -4.739 1.00 85.56 127 ARG A O 1
ATOM 977 N N . ARG A 1 128 ? 3.605 -2.384 -3.991 1.00 86.62 128 ARG A N 1
ATOM 978 C CA . ARG A 1 128 ? 2.367 -1.677 -4.313 1.00 86.62 128 ARG A CA 1
ATOM 979 C C . ARG A 1 128 ? 2.246 -0.422 -3.450 1.00 86.62 128 ARG A C 1
ATOM 981 O O . ARG A 1 128 ? 2.441 -0.484 -2.233 1.00 86.62 128 ARG A O 1
ATOM 988 N N . LEU A 1 129 ? 1.895 0.692 -4.079 1.00 80.00 129 LEU A N 1
ATOM 989 C CA . LEU A 1 129 ? 1.518 1.905 -3.374 1.00 80.00 129 LEU A CA 1
ATOM 990 C C . LEU A 1 129 ? 0.081 1.792 -2.839 1.00 80.00 129 LEU A C 1
ATOM 992 O O . LEU A 1 129 ? -0.749 1.075 -3.408 1.00 80.00 129 LEU A O 1
ATOM 996 N N . PRO A 1 130 ? -0.240 2.457 -1.716 1.00 68.88 130 PRO A N 1
ATOM 997 C CA . PRO A 1 130 ? -1.628 2.590 -1.303 1.00 68.88 130 PRO A CA 1
ATOM 998 C C . PRO A 1 130 ? -2.442 3.234 -2.435 1.00 68.88 130 PRO A C 1
ATOM 1000 O O . PRO A 1 130 ? -1.907 4.088 -3.147 1.00 68.88 130 PRO A O 1
ATOM 1003 N N . PRO A 1 131 ? -3.721 2.854 -2.605 1.00 59.25 131 PRO A N 1
ATOM 1004 C CA . PRO A 1 131 ? -4.603 3.586 -3.499 1.00 59.25 131 PRO A CA 1
ATOM 1005 C C . PRO A 1 131 ? -4.598 5.047 -3.048 1.00 59.25 131 PRO A C 1
ATOM 1007 O O . PRO A 1 131 ? -4.931 5.346 -1.898 1.00 59.25 131 PRO A O 1
ATOM 1010 N N . GLN A 1 132 ? -4.137 5.941 -3.922 1.00 52.06 132 GLN A N 1
ATOM 1011 C CA . GLN A 1 132 ? -4.169 7.368 -3.636 1.00 52.06 132 GLN A CA 1
ATOM 1012 C C . GLN A 1 132 ? -5.639 7.757 -3.407 1.00 52.06 132 GLN A C 1
ATOM 1014 O O . GLN A 1 132 ? -6.521 7.219 -4.091 1.00 52.06 132 GLN A O 1
ATOM 1019 N N . PRO A 1 133 ? -5.953 8.654 -2.453 1.00 44.19 133 PRO A N 1
ATOM 1020 C CA . PRO A 1 133 ? -7.286 9.240 -2.403 1.00 44.19 133 PRO A CA 1
ATOM 1021 C C . PRO A 1 133 ? -7.606 9.783 -3.802 1.00 44.19 133 PRO A C 1
ATOM 1023 O O . PRO A 1 133 ? -6.718 10.311 -4.468 1.00 44.19 133 PRO A O 1
ATOM 1026 N N . ARG A 1 134 ? -8.843 9.586 -4.277 1.00 38.62 134 ARG A N 1
ATOM 1027 C CA . ARG A 1 134 ? -9.304 9.926 -5.640 1.00 38.62 134 ARG A CA 1
ATOM 1028 C C . ARG A 1 134 ? -9.334 11.445 -5.900 1.00 38.62 134 ARG A C 1
ATOM 1030 O O . ARG A 1 134 ? -10.368 11.989 -6.266 1.00 38.62 134 ARG A O 1
ATOM 1037 N N . THR A 1 135 ? -8.234 12.146 -5.661 1.00 39.00 135 THR A N 1
ATOM 1038 C CA . THR A 1 135 ? -8.074 13.584 -5.885 1.00 39.00 135 THR A CA 1
ATOM 1039 C C . THR A 1 135 ? -7.174 13.886 -7.074 1.00 39.00 135 THR A C 1
ATOM 1041 O O . THR A 1 135 ? -7.064 15.046 -7.447 1.00 39.00 135 THR A O 1
ATOM 1044 N N . PHE A 1 136 ? -6.561 12.880 -7.704 1.00 36.59 136 PHE A N 1
ATOM 1045 C CA . PHE A 1 136 ? -5.917 13.069 -8.998 1.00 36.59 136 PHE A CA 1
ATOM 1046 C C . PHE A 1 136 ? -6.879 12.619 -10.097 1.00 36.59 136 PHE A C 1
ATOM 1048 O O . PHE A 1 136 ? -6.949 11.441 -10.437 1.00 36.59 136 PHE A O 1
ATOM 1055 N N . ASN A 1 137 ? -7.686 13.565 -10.579 1.00 35.66 137 ASN A N 1
ATOM 1056 C CA . ASN A 1 137 ? -8.331 13.458 -11.879 1.00 35.66 137 ASN A CA 1
ATOM 1057 C C . ASN A 1 137 ? -7.358 14.072 -12.903 1.00 35.66 137 ASN A C 1
ATOM 1059 O O . ASN A 1 137 ? -7.228 15.295 -12.916 1.00 35.66 137 ASN A O 1
ATOM 1063 N N . PRO A 1 138 ? -6.635 13.271 -13.704 1.00 38.16 138 PRO A N 1
ATOM 1064 C CA . PRO A 1 138 ? -5.650 13.791 -14.649 1.00 38.16 138 PRO A CA 1
ATOM 1065 C C . PRO A 1 138 ? -6.261 14.459 -15.896 1.00 38.16 138 PRO A C 1
ATOM 1067 O O . PRO A 1 138 ? -5.498 14.856 -16.767 1.00 38.16 138 PRO A O 1
ATOM 1070 N N . ASN A 1 139 ? -7.589 14.611 -16.002 1.00 28.20 139 ASN A N 1
ATOM 1071 C CA . ASN A 1 139 ? -8.231 15.284 -17.138 1.00 28.20 139 ASN A CA 1
ATOM 1072 C C . ASN A 1 139 ? -9.334 16.271 -16.706 1.00 28.20 139 ASN A C 1
ATOM 1074 O O . ASN A 1 139 ? -10.259 15.859 -15.996 1.00 28.20 139 ASN A O 1
ATOM 1078 N N . PRO A 1 140 ? -9.301 17.539 -17.156 1.00 40.62 140 PRO A N 1
ATOM 1079 C CA . PRO A 1 140 ? -10.517 18.266 -17.509 1.00 40.62 140 PRO A CA 1
ATOM 1080 C C . PRO A 1 140 ? -11.153 17.725 -18.801 1.00 40.62 140 PRO A C 1
ATOM 1082 O O . PRO A 1 140 ? -10.412 17.228 -19.679 1.00 40.62 140 PRO A O 1
#